Protein AF-A0A7S3M369-F1 (afdb_monomer)

Foldseek 3Di:
DAVLVVVVLVVLLVVLVVLLVCLVVQLVVCVVPHDSCRSVQSNQLSVQSNVVSVPDDNRPRDDQLLVVLQVSLVSLCVRGDDPVSVLSSQLSNQLSVLSVVVCVVVNDDPDDPVSVVSSNVSSLVRSCVVVVDAPPPPDPND

pLDDT: mean 90.65, std 9.6, range [50.97, 98.44]

Organism: NCBI:txid89044

Solvent-accessible surface area (backbone atoms only — not comparable to full-atom values): 7392 Å² total; per-residue (Å²): 112,35,71,60,35,51,46,53,57,51,51,51,47,53,51,26,55,49,39,49,70,39,17,70,60,40,17,54,58,26,50,75,81,58,90,36,49,56,10,60,33,48,23,39,26,24,54,51,49,55,58,57,58,68,73,55,63,92,79,51,40,67,64,61,58,28,62,50,27,41,49,50,15,54,48,23,56,75,48,23,57,71,68,67,19,55,38,51,18,48,15,27,43,34,23,11,50,42,42,45,55,57,29,73,77,73,44,95,66,78,80,49,71,68,50,53,52,51,13,52,48,39,14,52,53,39,33,27,65,78,66,73,48,58,70,88,67,89,50,100,74,98

Structure (mmCIF, N/CA/C/O backbone):
data_AF-A0A7S3M369-F1
#
_entry.id   AF-A0A7S3M369-F1
#
loop_
_atom_site.group_PDB
_atom_site.id
_atom_site.type_symbol
_atom_site.label_atom_id
_atom_site.label_alt_id
_atom_site.label_comp_id
_atom_site.label_asym_id
_atom_site.label_entity_id
_atom_site.label_seq_id
_atom_site.pdbx_PDB_ins_code
_atom_site.Cartn_x
_atom_site.Cartn_y
_atom_site.Cartn_z
_atom_site.occupancy
_atom_site.B_iso_or_equiv
_atom_site.auth_seq_id
_atom_site.auth_comp_id
_atom_site.auth_asym_id
_atom_site.auth_atom_id
_atom_site.pdbx_PDB_model_num
ATOM 1 N N . GLY A 1 1 ? -13.820 -10.482 14.990 1.00 57.22 1 GLY A N 1
ATOM 2 C CA . GLY A 1 1 ? -12.477 -10.028 15.367 1.00 57.22 1 GLY A CA 1
ATOM 3 C C . GLY A 1 1 ? -11.595 -11.173 15.823 1.00 57.22 1 GLY A C 1
ATOM 4 O O . GLY A 1 1 ? -11.458 -11.374 17.009 1.00 57.22 1 GLY A O 1
ATOM 5 N N . GLN A 1 2 ? -11.040 -11.955 14.891 1.00 50.97 2 GLN A N 1
ATOM 6 C CA . GLN A 1 2 ? -9.877 -12.858 15.087 1.00 50.97 2 GL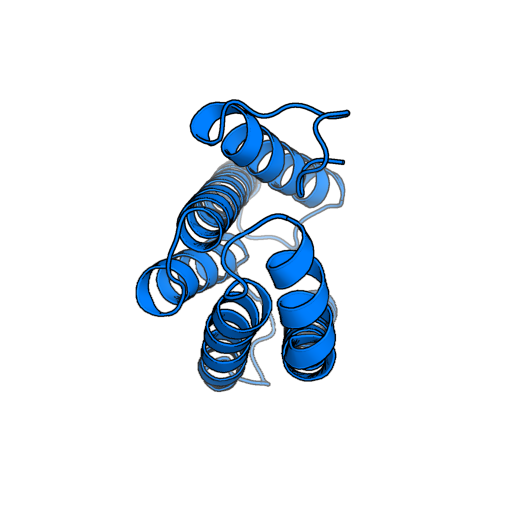N A CA 1
ATOM 7 C C . GLN A 1 2 ? -9.500 -13.411 13.712 1.00 50.97 2 GLN A C 1
ATOM 9 O O . GLN A 1 2 ? -8.404 -13.214 13.192 1.00 50.97 2 GLN A O 1
ATOM 14 N N . ARG A 1 3 ? -10.508 -13.978 13.036 1.00 60.31 3 ARG A N 1
ATOM 15 C CA . ARG A 1 3 ? -10.397 -14.470 11.661 1.00 60.31 3 ARG A CA 1
ATOM 16 C C . ARG A 1 3 ? -10.116 -13.342 10.663 1.00 60.31 3 ARG A C 1
ATOM 18 O O . ARG A 1 3 ? -9.368 -13.559 9.723 1.00 60.31 3 ARG A O 1
ATOM 25 N N . ALA A 1 4 ? -10.691 -12.153 10.861 1.00 69.00 4 ALA A N 1
ATOM 26 C CA . ALA A 1 4 ? -10.499 -10.999 9.974 1.00 69.00 4 ALA A CA 1
ATOM 27 C C . ALA A 1 4 ? -9.075 -10.412 10.054 1.00 69.00 4 ALA A C 1
ATOM 29 O O . ALA A 1 4 ? -8.445 -10.227 9.017 1.00 69.00 4 ALA A O 1
ATOM 30 N N . GLY A 1 5 ? -8.538 -10.216 11.266 1.00 74.88 5 GLY A N 1
ATOM 31 C CA . GLY A 1 5 ? -7.162 -9.747 11.474 1.00 74.88 5 GLY A CA 1
ATOM 32 C C . GLY A 1 5 ? -6.124 -10.706 10.885 1.00 74.88 5 GLY A C 1
ATOM 33 O O . GLY A 1 5 ? -5.257 -10.305 10.114 1.00 74.88 5 GLY A O 1
ATOM 34 N N . ARG A 1 6 ? -6.277 -12.012 11.134 1.00 79.25 6 ARG A N 1
ATOM 35 C CA . ARG A 1 6 ? -5.390 -13.023 10.540 1.00 79.25 6 ARG A CA 1
ATOM 36 C C . ARG A 1 6 ? -5.522 -13.101 9.017 1.00 79.25 6 ARG A C 1
ATOM 38 O O . ARG A 1 6 ? -4.521 -13.289 8.330 1.00 79.25 6 ARG A O 1
ATOM 45 N N . LYS A 1 7 ? -6.734 -12.921 8.477 1.00 86.44 7 LYS A N 1
ATOM 46 C CA . LYS A 1 7 ? -6.979 -12.886 7.027 1.00 86.44 7 LYS A CA 1
ATOM 47 C C . LYS A 1 7 ? -6.233 -11.740 6.347 1.00 86.44 7 LYS A C 1
ATOM 49 O O . LYS A 1 7 ? -5.610 -12.002 5.326 1.00 86.44 7 LYS A O 1
ATOM 54 N N . ILE A 1 8 ? -6.257 -10.518 6.893 1.00 88.38 8 ILE A N 1
ATOM 55 C CA . ILE A 1 8 ? -5.566 -9.389 6.250 1.00 88.38 8 ILE A CA 1
ATOM 56 C C . ILE A 1 8 ? -4.045 -9.568 6.273 1.00 88.38 8 ILE A C 1
ATOM 58 O O . ILE A 1 8 ? -3.414 -9.409 5.235 1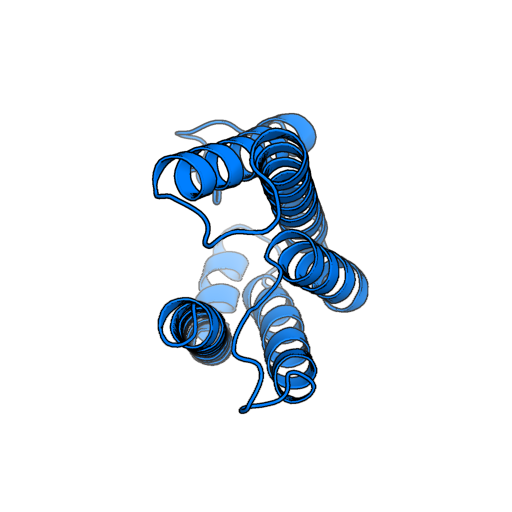.00 88.38 8 ILE A O 1
ATOM 62 N N . LEU A 1 9 ? -3.460 -10.004 7.395 1.00 91.25 9 LEU A N 1
ATOM 63 C CA . LEU A 1 9 ? -2.016 -10.273 7.456 1.00 91.25 9 LEU A CA 1
ATOM 64 C C . LEU A 1 9 ? -1.608 -11.390 6.482 1.00 91.25 9 LEU A C 1
ATOM 66 O O . LEU A 1 9 ? -0.602 -11.269 5.790 1.00 91.25 9 LEU A O 1
ATOM 70 N N . THR A 1 10 ? -2.423 -12.447 6.374 1.00 92.06 10 THR A N 1
ATOM 71 C CA . THR A 1 10 ? -2.195 -13.542 5.412 1.00 92.06 10 THR A CA 1
ATOM 72 C C . THR A 1 10 ? -2.306 -13.053 3.968 1.00 92.06 10 THR A C 1
ATOM 74 O O . THR A 1 10 ? -1.490 -13.430 3.131 1.00 92.06 10 THR A O 1
ATOM 77 N N . ALA A 1 11 ? -3.290 -12.201 3.666 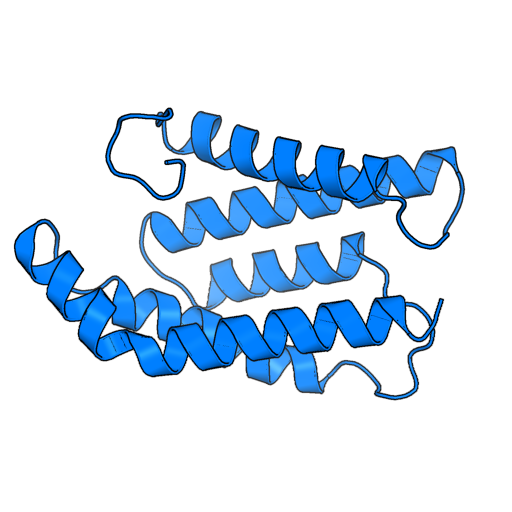1.00 94.06 11 ALA A N 1
ATOM 78 C CA . ALA A 1 11 ? -3.468 -11.630 2.336 1.00 94.06 11 ALA A CA 1
ATOM 79 C C . ALA A 1 11 ? -2.284 -10.734 1.944 1.00 94.06 11 ALA A C 1
ATOM 81 O O . ALA A 1 11 ? -1.752 -10.887 0.848 1.00 94.06 11 ALA A O 1
ATOM 82 N N . ILE A 1 12 ? -1.820 -9.866 2.851 1.00 95.62 12 ILE A N 1
ATOM 83 C CA . ILE A 1 12 ? -0.637 -9.024 2.617 1.00 95.62 12 ILE A CA 1
ATOM 84 C C . ILE A 1 12 ? 0.592 -9.906 2.382 1.00 95.62 12 ILE A C 1
ATOM 86 O O . ILE A 1 12 ? 1.294 -9.713 1.394 1.00 95.62 12 ILE A O 1
ATOM 90 N N . ALA A 1 13 ? 0.821 -10.922 3.222 1.00 96.25 13 ALA A N 1
ATOM 91 C CA . ALA A 1 13 ? 1.942 -11.843 3.041 1.00 96.25 13 ALA A CA 1
ATOM 92 C C . ALA A 1 13 ? 1.894 -12.556 1.677 1.00 96.25 13 ALA A C 1
ATOM 94 O O . ALA A 1 13 ? 2.914 -12.649 0.995 1.00 96.25 13 ALA A O 1
ATOM 95 N N . ALA A 1 14 ? 0.714 -13.013 1.246 1.00 97.69 14 ALA A N 1
ATOM 96 C CA . ALA A 1 14 ? 0.534 -13.649 -0.057 1.00 97.69 14 ALA A CA 1
ATOM 97 C C . ALA A 1 14 ? 0.855 -12.694 -1.221 1.00 97.69 14 ALA A C 1
ATOM 99 O O . ALA A 1 14 ? 1.568 -13.082 -2.149 1.00 97.69 14 ALA A O 1
ATOM 100 N N . VAL A 1 15 ? 0.393 -11.438 -1.151 1.00 97.50 15 VAL A N 1
ATOM 101 C CA . VAL A 1 15 ? 0.724 -10.398 -2.140 1.00 97.50 15 VAL A CA 1
ATOM 102 C C . VAL A 1 15 ? 2.230 -10.144 -2.173 1.00 97.50 15 VAL A C 1
ATOM 104 O O . VAL A 1 15 ? 2.826 -10.159 -3.247 1.00 97.50 15 VAL A O 1
ATOM 107 N N . CYS A 1 16 ? 2.875 -9.984 -1.016 1.00 98.00 16 CYS A N 1
ATOM 108 C CA . CYS A 1 16 ? 4.315 -9.753 -0.952 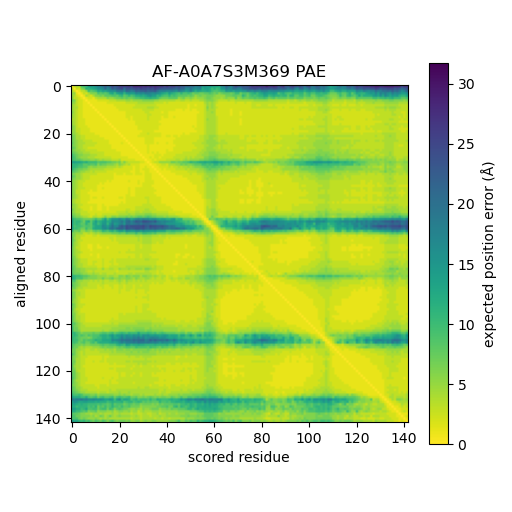1.00 98.00 16 CYS A CA 1
ATOM 109 C C . CYS A 1 16 ? 5.117 -10.930 -1.527 1.00 98.00 16 CYS A C 1
ATOM 111 O O . CYS A 1 16 ? 6.037 -10.715 -2.312 1.00 98.00 16 CYS A O 1
ATOM 113 N N . HIS A 1 17 ? 4.754 -12.176 -1.207 1.00 98.44 17 HIS A N 1
ATOM 114 C CA . HIS A 1 17 ? 5.395 -13.347 -1.812 1.00 98.44 17 HIS A CA 1
ATOM 115 C C . HIS A 1 17 ? 5.234 -13.371 -3.334 1.00 98.44 17 HIS A C 1
ATOM 117 O O . HIS A 1 17 ? 6.190 -13.689 -4.044 1.00 98.44 17 HIS A O 1
ATOM 123 N N . ARG A 1 18 ? 4.056 -12.994 -3.846 1.00 98.19 18 ARG A N 1
ATOM 124 C CA . ARG A 1 18 ? 3.827 -12.900 -5.289 1.00 98.19 18 ARG A CA 1
ATOM 125 C C . ARG A 1 18 ? 4.682 -11.809 -5.932 1.00 98.19 18 ARG A C 1
ATOM 127 O O . ARG A 1 18 ? 5.291 -12.087 -6.957 1.00 98.19 18 ARG A O 1
ATOM 134 N N . LEU A 1 19 ? 4.780 -10.626 -5.326 1.00 97.56 19 LEU A N 1
ATOM 135 C CA . LEU A 1 19 ? 5.626 -9.531 -5.818 1.00 97.56 19 LEU A CA 1
ATOM 136 C C . LEU A 1 19 ? 7.108 -9.921 -5.857 1.00 97.56 19 LEU A C 1
ATOM 138 O O . LEU A 1 19 ? 7.783 -9.648 -6.844 1.00 97.56 19 LEU A O 1
ATOM 142 N N . VAL A 1 20 ? 7.603 -10.618 -4.829 1.00 98.31 20 VAL A N 1
ATOM 143 C CA . VAL A 1 20 ? 8.981 -11.138 -4.816 1.00 98.31 20 VAL A CA 1
ATOM 144 C C . VAL A 1 20 ? 9.210 -12.127 -5.961 1.00 98.31 20 VAL A C 1
ATOM 146 O O . VAL A 1 20 ? 10.244 -12.061 -6.620 1.00 98.31 20 VAL A O 1
ATOM 149 N N . ALA A 1 21 ? 8.259 -13.031 -6.211 1.00 98.25 21 ALA A N 1
ATOM 150 C CA . ALA A 1 21 ? 8.362 -14.017 -7.287 1.00 98.25 21 ALA A CA 1
ATOM 151 C C . ALA A 1 21 ? 8.238 -13.398 -8.691 1.00 98.25 21 ALA A C 1
ATOM 153 O O . ALA A 1 21 ? 8.843 -13.900 -9.633 1.00 98.25 21 ALA A O 1
ATOM 154 N N . MET A 1 22 ? 7.458 -12.322 -8.831 1.00 97.56 22 MET A N 1
ATOM 155 C CA . MET A 1 22 ? 7.245 -11.612 -10.096 1.00 97.56 22 MET A CA 1
ATOM 156 C C . MET A 1 22 ? 8.355 -10.620 -10.443 1.00 97.56 22 MET A C 1
ATOM 158 O O . MET A 1 22 ? 8.317 -10.041 -11.523 1.00 97.56 22 MET A O 1
ATOM 162 N N . GLU A 1 23 ? 9.333 -10.404 -9.564 1.00 97.62 23 GLU A N 1
ATOM 163 C CA . GLU A 1 23 ? 10.367 -9.392 -9.783 1.00 97.62 23 GLU A CA 1
ATOM 164 C C . GLU A 1 23 ? 11.050 -9.476 -11.159 1.00 97.62 23 GLU A C 1
ATOM 166 O O . GLU A 1 23 ? 11.068 -8.445 -11.830 1.00 97.62 23 GLU A O 1
ATOM 171 N N . PRO A 1 24 ? 11.519 -10.645 -11.647 1.00 97.44 24 PRO A N 1
ATOM 172 C CA . PRO A 1 24 ? 12.166 -10.713 -12.959 1.00 97.44 24 PRO A CA 1
ATOM 173 C C . PRO A 1 24 ? 11.248 -10.264 -14.103 1.00 97.44 24 PRO A C 1
ATOM 175 O O . PRO A 1 24 ? 11.683 -9.572 -15.018 1.00 97.44 24 PRO A O 1
ATOM 178 N N . GLU A 1 25 ? 9.967 -10.630 -14.031 1.00 97.38 25 GLU A N 1
ATOM 179 C CA . GLU A 1 25 ? 8.954 -10.308 -15.039 1.00 97.38 25 GLU A CA 1
ATOM 180 C C . GLU A 1 25 ? 8.600 -8.812 -15.016 1.00 97.38 25 GLU A C 1
ATOM 182 O O . GLU A 1 25 ? 8.550 -8.165 -16.058 1.00 97.38 25 GLU A O 1
ATOM 187 N N . LEU A 1 26 ? 8.427 -8.231 -13.825 1.00 95.19 26 LEU A N 1
ATOM 188 C CA . LEU A 1 26 ? 8.157 -6.800 -13.659 1.00 95.19 26 LEU A CA 1
ATOM 189 C C . LEU A 1 26 ? 9.337 -5.937 -14.113 1.00 95.19 26 LEU A C 1
ATOM 191 O O . LEU A 1 26 ? 9.133 -4.935 -14.793 1.00 95.19 26 LEU A O 1
ATOM 195 N N . THR A 1 27 ? 10.562 -6.342 -13.774 1.00 96.62 27 THR A N 1
ATOM 196 C CA . THR A 1 27 ? 11.795 -5.706 -14.254 1.00 96.62 27 THR A CA 1
ATOM 197 C C . THR A 1 27 ? 11.882 -5.779 -15.780 1.00 96.62 27 THR A C 1
ATOM 199 O O . THR A 1 27 ? 12.200 -4.786 -16.428 1.00 96.62 27 THR A O 1
ATOM 202 N N . GLN A 1 28 ? 11.541 -6.926 -16.376 1.00 97.12 28 GLN A N 1
ATOM 203 C CA . GLN A 1 28 ? 11.518 -7.082 -17.829 1.00 97.12 28 GLN A CA 1
ATOM 204 C C . GLN A 1 28 ? 10.484 -6.166 -18.496 1.00 97.12 28 GLN A C 1
ATOM 206 O O . GLN A 1 28 ? 10.801 -5.548 -19.509 1.00 97.12 28 GLN A O 1
ATOM 211 N N . TYR A 1 29 ? 9.265 -6.065 -17.958 1.00 93.94 29 TYR A N 1
ATOM 212 C CA . TYR A 1 29 ? 8.239 -5.171 -18.505 1.00 93.94 29 TYR A CA 1
ATOM 213 C C . TYR A 1 29 ? 8.645 -3.704 -18.417 1.00 93.94 29 TYR A C 1
ATOM 215 O O . TYR A 1 29 ? 8.462 -2.954 -19.376 1.00 93.94 29 TYR A O 1
ATOM 223 N N . ASP A 1 30 ? 9.231 -3.312 -17.294 1.00 94.62 30 ASP A N 1
ATOM 224 C CA . ASP A 1 30 ? 9.698 -1.951 -17.082 1.00 94.62 30 ASP A CA 1
ATOM 225 C C . ASP A 1 30 ? 10.898 -1.611 -17.975 1.00 94.62 30 ASP A C 1
ATOM 227 O O . ASP A 1 30 ? 10.947 -0.532 -18.545 1.00 94.62 30 ASP A O 1
ATOM 231 N N . ALA A 1 31 ? 11.798 -2.557 -18.250 1.00 95.00 31 ALA A N 1
ATOM 232 C CA . ALA A 1 31 ? 12.913 -2.339 -19.177 1.00 95.00 31 ALA A CA 1
ATOM 233 C C . ALA A 1 31 ? 12.472 -2.042 -20.629 1.00 95.00 31 ALA A C 1
ATOM 235 O O . ALA A 1 31 ? 13.260 -1.518 -21.415 1.00 95.00 31 ALA A O 1
ATOM 236 N N . ILE A 1 32 ? 11.229 -2.366 -21.010 1.00 94.62 32 ILE A N 1
ATOM 237 C CA . ILE A 1 32 ? 10.695 -2.079 -22.354 1.00 94.62 32 ILE A CA 1
ATOM 238 C C . ILE A 1 32 ? 10.293 -0.601 -22.495 1.00 94.62 32 ILE A C 1
ATOM 240 O O . ILE A 1 32 ? 10.360 -0.053 -23.596 1.00 94.62 32 ILE A O 1
ATOM 244 N N . CYS A 1 33 ? 9.825 0.047 -21.423 1.00 88.19 33 CYS A N 1
ATOM 245 C CA . CYS A 1 33 ? 9.203 1.382 -21.483 1.00 88.19 33 CYS A CA 1
ATOM 246 C C . CYS A 1 33 ? 9.636 2.348 -20.361 1.00 88.19 33 CYS A C 1
ATOM 248 O O . CYS A 1 33 ? 9.109 3.458 -20.290 1.00 88.19 33 CYS A O 1
ATOM 250 N N . GLY A 1 34 ? 10.570 1.941 -19.509 1.00 90.12 34 GLY A N 1
ATOM 251 C CA . GLY A 1 34 ? 11.061 2.635 -18.321 1.00 90.12 34 GLY A CA 1
ATOM 252 C C . GLY A 1 34 ? 12.564 2.412 -18.138 1.00 90.12 34 GLY A C 1
ATOM 253 O O . GLY A 1 34 ? 13.294 2.234 -19.115 1.00 90.12 34 GLY A O 1
ATOM 254 N N . ASP A 1 35 ? 13.042 2.454 -16.896 1.00 93.88 35 ASP A N 1
ATOM 255 C CA . ASP A 1 35 ? 14.462 2.290 -16.552 1.00 93.88 35 ASP A CA 1
ATOM 256 C C . ASP A 1 35 ? 14.828 0.862 -16.112 1.00 93.88 35 ASP A C 1
ATOM 258 O O . ASP A 1 35 ? 16.011 0.545 -15.963 1.00 93.88 35 ASP A O 1
ATOM 262 N N . GLY A 1 36 ? 13.833 -0.022 -15.991 1.00 94.62 36 GLY A N 1
ATOM 263 C CA . GLY A 1 36 ? 14.043 -1.435 -15.698 1.00 94.62 36 GLY A CA 1
ATOM 264 C C . GLY A 1 36 ? 14.346 -1.691 -14.227 1.00 94.62 36 GLY A C 1
ATOM 265 O O . GLY A 1 36 ? 15.082 -2.627 -13.915 1.00 94.62 36 GLY A O 1
ATOM 266 N N . ASP A 1 37 ? 13.810 -0.875 -13.319 1.00 95.38 37 ASP A N 1
ATOM 267 C CA . ASP A 1 37 ? 14.015 -1.027 -11.879 1.00 95.38 37 ASP A CA 1
ATOM 268 C C . ASP A 1 37 ? 12.752 -1.421 -11.098 1.00 95.38 37 ASP A C 1
ATOM 270 O O . ASP A 1 37 ? 12.853 -1.882 -9.952 1.00 95.38 37 ASP A O 1
ATOM 274 N N . CYS A 1 38 ? 11.574 -1.340 -11.728 1.00 93.81 38 CYS A N 1
ATOM 275 C CA . CYS A 1 38 ? 10.289 -1.489 -11.050 1.00 93.81 38 CYS A CA 1
ATOM 276 C C . CYS A 1 38 ? 10.168 -2.810 -10.275 1.00 93.81 38 CYS A C 1
ATOM 278 O O . CYS A 1 38 ? 9.783 -2.814 -9.102 1.00 93.81 38 CYS A O 1
ATOM 280 N N . GLY A 1 39 ? 10.546 -3.941 -10.880 1.00 95.81 39 GLY A N 1
ATOM 281 C CA . GLY A 1 39 ? 10.501 -5.239 -10.204 1.00 95.81 39 GLY A CA 1
ATOM 282 C C . GLY A 1 39 ? 11.396 -5.280 -8.964 1.00 95.81 39 GLY A C 1
ATOM 283 O O . GLY A 1 39 ? 10.963 -5.726 -7.895 1.00 95.81 39 GLY A O 1
ATOM 284 N N . MET A 1 40 ? 12.622 -4.763 -9.071 1.00 96.38 40 MET A N 1
ATOM 285 C CA . MET A 1 40 ? 13.569 -4.689 -7.956 1.00 96.38 40 MET A CA 1
ATOM 286 C C . MET A 1 40 ? 13.042 -3.796 -6.827 1.00 96.38 40 MET A C 1
ATOM 288 O O . MET A 1 40 ? 13.154 -4.157 -5.651 1.00 96.38 40 MET A O 1
ATOM 292 N N . VAL A 1 41 ? 12.438 -2.654 -7.166 1.00 96.25 41 VAL A N 1
ATOM 293 C CA . VAL A 1 41 ? 11.816 -1.727 -6.210 1.00 96.25 41 VAL A CA 1
ATOM 294 C C . VAL A 1 41 ? 10.639 -2.390 -5.486 1.00 96.25 41 VAL A C 1
ATOM 296 O O . VAL A 1 41 ? 10.584 -2.367 -4.253 1.00 96.25 41 VAL A O 1
ATOM 299 N N . MET A 1 42 ? 9.743 -3.059 -6.217 1.00 96.50 42 MET A N 1
ATOM 300 C CA . MET A 1 42 ? 8.597 -3.775 -5.640 1.00 96.50 42 MET A CA 1
ATOM 301 C C . MET A 1 42 ? 9.036 -4.923 -4.723 1.00 96.50 42 MET A C 1
ATOM 303 O O . MET A 1 42 ? 8.483 -5.103 -3.635 1.00 96.50 42 MET A O 1
ATOM 307 N N . LYS A 1 43 ? 10.073 -5.673 -5.112 1.00 97.81 43 LYS A N 1
ATOM 308 C CA . LYS A 1 43 ? 10.652 -6.750 -4.297 1.00 97.81 43 LYS A CA 1
ATOM 309 C C . LYS A 1 43 ? 11.233 -6.242 -2.984 1.00 97.81 43 LYS A C 1
ATOM 311 O O . LYS A 1 43 ? 11.028 -6.892 -1.961 1.00 97.81 43 LYS A O 1
ATOM 316 N N . LYS A 1 44 ? 11.934 -5.100 -2.987 1.00 97.19 44 LYS A N 1
ATOM 317 C CA . LYS A 1 44 ? 12.471 -4.488 -1.756 1.00 97.19 44 LYS A CA 1
ATOM 318 C C . LYS A 1 44 ? 11.349 -4.144 -0.777 1.00 97.19 44 LYS A C 1
ATOM 320 O O . LYS A 1 44 ? 11.418 -4.561 0.380 1.00 97.19 44 LYS A O 1
ATOM 325 N N . GLY A 1 45 ? 10.296 -3.479 -1.261 1.00 97.12 45 GLY A N 1
ATOM 326 C CA . GLY A 1 45 ? 9.107 -3.170 -0.462 1.00 97.12 45 GLY A CA 1
ATOM 327 C C . GLY A 1 45 ? 8.446 -4.428 0.103 1.00 97.12 45 GLY A C 1
ATOM 328 O O . GLY A 1 45 ? 8.246 -4.549 1.310 1.00 97.12 45 GLY A O 1
ATOM 329 N N . ALA A 1 46 ? 8.196 -5.421 -0.751 1.00 97.69 46 ALA A N 1
ATOM 330 C CA . ALA A 1 46 ? 7.580 -6.682 -0.351 1.00 97.69 46 ALA A CA 1
ATOM 331 C C . ALA A 1 46 ? 8.412 -7.464 0.681 1.00 97.69 46 ALA A C 1
ATOM 333 O O . ALA A 1 46 ? 7.860 -7.993 1.647 1.00 97.69 46 ALA A O 1
ATOM 334 N N . ALA A 1 47 ? 9.735 -7.529 0.509 1.00 97.44 47 ALA A N 1
ATOM 335 C CA . ALA A 1 47 ? 10.633 -8.199 1.445 1.00 97.44 47 ALA A CA 1
ATOM 336 C C . ALA A 1 47 ? 10.658 -7.499 2.812 1.00 97.44 47 ALA A C 1
ATOM 338 O O . ALA A 1 47 ? 10.600 -8.175 3.843 1.00 97.44 47 ALA A O 1
ATOM 339 N N . TYR A 1 48 ? 10.684 -6.162 2.825 1.00 96.31 48 TYR A N 1
ATOM 340 C CA . TYR A 1 48 ? 10.572 -5.386 4.057 1.00 96.31 48 TYR A CA 1
ATOM 341 C C . TYR A 1 48 ? 9.243 -5.669 4.764 1.00 96.31 48 TYR A C 1
ATOM 343 O O . TYR A 1 48 ? 9.236 -6.021 5.943 1.00 96.31 48 TYR A O 1
ATOM 351 N N . THR A 1 49 ? 8.120 -5.595 4.042 1.00 96.38 49 THR A N 1
ATOM 352 C CA . THR A 1 49 ? 6.793 -5.873 4.605 1.00 96.38 49 THR A CA 1
ATOM 353 C C . THR A 1 49 ? 6.709 -7.281 5.191 1.00 96.38 49 THR A C 1
ATOM 355 O O . THR A 1 49 ? 6.220 -7.441 6.304 1.00 96.38 49 THR A O 1
ATOM 358 N N . LEU A 1 50 ? 7.231 -8.308 4.512 1.00 96.25 50 LEU A N 1
ATOM 359 C CA . LEU A 1 50 ? 7.259 -9.675 5.051 1.00 96.25 50 LEU A CA 1
ATOM 360 C C . LEU A 1 50 ? 8.038 -9.775 6.366 1.00 96.25 50 LEU A C 1
ATOM 362 O O . LEU A 1 50 ? 7.655 -10.547 7.245 1.00 96.25 50 LEU A O 1
ATOM 366 N N . GLN A 1 51 ? 9.126 -9.017 6.510 1.00 94.88 51 GLN A N 1
ATOM 367 C CA . GLN A 1 51 ? 9.883 -8.969 7.756 1.00 94.88 51 GLN A CA 1
ATOM 368 C C . GLN A 1 51 ? 9.110 -8.230 8.857 1.00 94.88 51 GLN A C 1
ATOM 370 O O . GLN A 1 51 ? 9.065 -8.717 9.986 1.00 94.88 51 GLN A O 1
ATOM 375 N N . ASP A 1 52 ? 8.460 -7.112 8.527 1.00 93.12 52 ASP A N 1
ATOM 376 C CA . ASP A 1 52 ? 7.626 -6.348 9.460 1.00 93.12 52 ASP A CA 1
ATOM 377 C C . ASP A 1 52 ? 6.439 -7.180 9.972 1.00 93.12 52 ASP A C 1
ATOM 379 O O . ASP A 1 52 ? 6.174 -7.222 11.176 1.00 93.12 52 ASP A O 1
ATOM 383 N N . LEU A 1 53 ? 5.790 -7.949 9.091 1.00 91.56 53 LEU A N 1
ATOM 384 C CA . LEU A 1 53 ? 4.662 -8.816 9.439 1.00 91.56 53 LEU A CA 1
ATOM 385 C C . LEU A 1 53 ? 5.005 -9.869 10.507 1.00 91.56 53 LEU A C 1
ATOM 387 O O . LEU A 1 53 ? 4.126 -10.258 11.273 1.00 91.56 53 LEU A O 1
ATOM 391 N N . LYS A 1 54 ? 6.271 -10.295 10.623 1.00 90.44 54 LYS A N 1
ATOM 392 C CA . LYS A 1 54 ? 6.712 -11.246 11.666 1.00 90.44 54 LYS A CA 1
ATOM 393 C C . LYS A 1 54 ? 6.650 -10.667 13.078 1.00 90.44 54 LYS A C 1
ATOM 395 O O . LYS A 1 54 ? 6.659 -11.424 14.042 1.00 90.44 54 LYS A O 1
ATOM 400 N N . THR A 1 55 ? 6.609 -9.344 13.209 1.00 88.94 55 THR A N 1
ATOM 401 C CA . THR A 1 55 ? 6.522 -8.665 14.511 1.00 88.94 55 THR A CA 1
ATOM 402 C C . THR A 1 55 ? 5.086 -8.590 15.039 1.00 88.94 55 THR A C 1
ATOM 404 O O . THR A 1 55 ? 4.867 -8.234 16.196 1.00 88.94 55 THR A O 1
ATOM 407 N N . TYR A 1 56 ? 4.090 -8.933 14.216 1.00 83.81 56 TYR A N 1
ATOM 408 C CA . TYR A 1 56 ? 2.713 -9.067 14.670 1.00 83.81 56 TYR A CA 1
ATOM 409 C C . TYR A 1 56 ? 2.562 -10.383 15.437 1.00 83.81 56 TYR A C 1
ATOM 411 O O . TYR A 1 56 ? 2.860 -11.456 14.912 1.00 83.81 56 TYR A O 1
ATOM 419 N N . SER A 1 57 ? 2.075 -10.305 16.678 1.00 71.44 57 SER A N 1
ATOM 420 C CA . SER A 1 57 ? 1.772 -11.505 17.464 1.00 71.44 57 SER A CA 1
ATOM 421 C C . SER A 1 57 ? 0.724 -12.362 16.748 1.00 71.44 57 SER A C 1
ATOM 423 O O . SER A 1 57 ? -0.309 -11.852 16.306 1.00 71.44 57 SER A O 1
ATOM 425 N N . GLN A 1 58 ? 0.968 -13.674 16.663 1.00 62.44 58 GLN A N 1
ATOM 426 C CA . GLN A 1 58 ? -0.003 -14.624 16.107 1.00 62.44 58 GLN A CA 1
ATOM 427 C C . GLN A 1 58 ? -1.267 -14.758 16.966 1.00 62.44 58 GLN A C 1
ATOM 429 O O . GLN A 1 58 ? -2.303 -15.195 16.459 1.00 62.44 58 GLN A O 1
ATOM 434 N N . ASP A 1 59 ? -1.187 -14.326 18.225 1.00 62.25 59 ASP A N 1
ATOM 435 C CA . ASP A 1 59 ? -2.291 -14.329 19.182 1.00 62.25 59 ASP A CA 1
ATOM 436 C C . ASP A 1 59 ? -3.105 -13.032 19.133 1.00 62.25 59 ASP A C 1
ATOM 438 O O . ASP A 1 59 ? -4.100 -12.895 19.847 1.00 62.25 59 ASP A O 1
ATOM 442 N N . ASN A 1 60 ? -2.708 -12.065 18.293 1.00 62.62 60 ASN A N 1
ATOM 443 C CA . ASN A 1 60 ? -3.379 -10.778 18.232 1.00 62.62 60 ASN A CA 1
ATOM 444 C C . ASN A 1 60 ? -4.771 -10.936 17.604 1.00 62.62 60 ASN A C 1
ATOM 446 O O . ASN A 1 60 ? -4.939 -11.117 16.395 1.00 62.62 60 ASN A O 1
ATOM 450 N N . THR A 1 61 ? -5.787 -10.902 18.460 1.00 62.66 61 THR A N 1
ATOM 451 C CA . THR A 1 61 ? -7.187 -11.155 18.109 1.00 62.66 61 THR A CA 1
ATOM 452 C C . THR A 1 61 ? -7.800 -10.007 17.309 1.00 62.66 61 THR A C 1
ATOM 454 O O . THR A 1 61 ? -8.730 -10.204 16.523 1.00 62.66 61 THR A O 1
ATOM 457 N N . THR A 1 62 ? -7.221 -8.816 17.434 1.00 71.75 62 THR A N 1
ATOM 458 C CA . THR A 1 62 ? -7.656 -7.595 16.764 1.00 71.75 62 THR A CA 1
ATOM 459 C C . THR A 1 62 ? -6.459 -6.887 16.147 1.00 71.75 62 THR A C 1
ATOM 461 O O . THR A 1 62 ? -5.484 -6.590 16.831 1.00 71.75 62 THR A O 1
ATOM 464 N N . ILE A 1 63 ? -6.542 -6.599 14.849 1.00 84.62 63 ILE A N 1
ATOM 465 C CA . ILE A 1 63 ? -5.560 -5.776 14.145 1.00 84.62 63 ILE A CA 1
ATOM 466 C C . ILE A 1 63 ? -6.176 -4.398 13.957 1.00 84.62 63 ILE A C 1
ATOM 468 O O . ILE A 1 63 ? -7.203 -4.277 13.291 1.00 84.62 63 ILE A O 1
ATOM 472 N N . ASP A 1 64 ? -5.550 -3.375 14.533 1.00 88.81 64 ASP A N 1
ATOM 473 C CA . ASP A 1 64 ? -5.883 -1.996 14.195 1.00 88.81 64 ASP A CA 1
ATOM 474 C C . ASP A 1 64 ? -5.395 -1.699 12.772 1.00 88.81 64 ASP A C 1
ATOM 476 O O . ASP A 1 64 ? -4.191 -1.673 12.497 1.00 88.81 64 ASP A O 1
ATOM 480 N N . LEU A 1 65 ? -6.348 -1.502 11.860 1.00 91.88 65 LEU A N 1
ATOM 481 C CA . LEU A 1 65 ? -6.06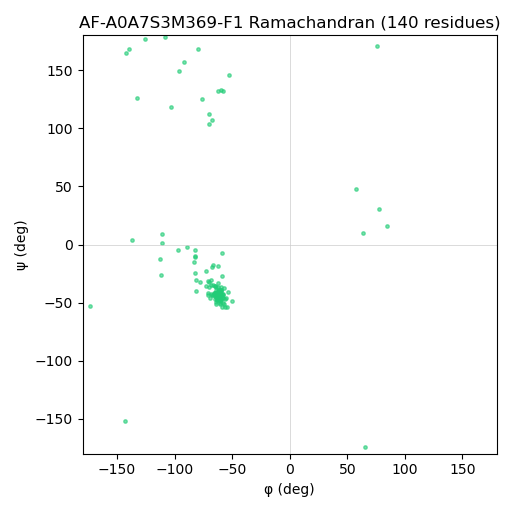4 -1.239 10.454 1.00 91.88 65 LEU A CA 1
ATOM 482 C C . LEU A 1 65 ? -5.374 0.111 10.259 1.00 91.88 65 LEU A C 1
ATOM 484 O O . LEU A 1 65 ? -4.494 0.204 9.409 1.00 91.88 65 LEU A O 1
ATOM 488 N N . SER A 1 66 ? -5.702 1.130 11.059 1.00 94.06 66 SER A N 1
ATOM 489 C CA . SER A 1 66 ? -5.026 2.428 10.965 1.00 94.06 66 SER A CA 1
ATOM 490 C C . SER A 1 66 ? -3.528 2.275 11.237 1.00 94.06 66 SER A C 1
ATOM 492 O O . SER A 1 66 ? -2.686 2.643 10.409 1.00 94.06 66 SER A O 1
ATOM 494 N N . SER A 1 67 ? -3.186 1.622 12.351 1.00 92.88 67 SER A N 1
ATOM 495 C CA . SER A 1 67 ? -1.796 1.321 12.699 1.00 92.88 67 SER A CA 1
ATOM 496 C C . SER A 1 67 ? -1.116 0.405 11.677 1.00 92.88 67 SER A C 1
ATOM 498 O O . SER A 1 67 ? 0.035 0.649 11.315 1.00 92.88 67 SER A O 1
ATOM 500 N N . LEU A 1 68 ? -1.806 -0.625 11.171 1.00 93.88 68 LEU A N 1
ATOM 501 C CA . LEU A 1 68 ? -1.273 -1.519 10.135 1.00 93.88 68 LEU A CA 1
ATOM 502 C C . LEU A 1 68 ? -0.893 -0.751 8.864 1.00 93.88 68 LEU A C 1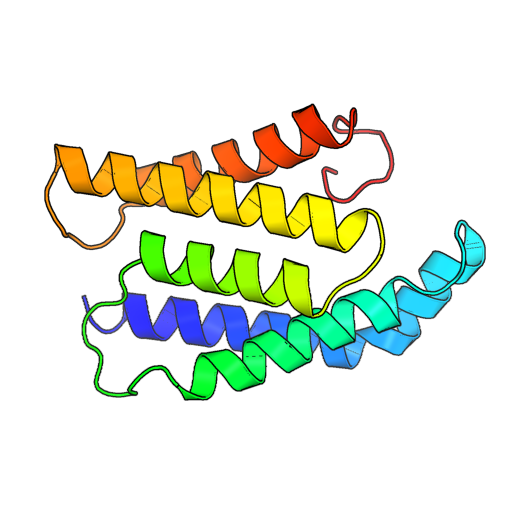
ATOM 504 O O . LEU A 1 68 ? 0.246 -0.848 8.414 1.00 93.88 68 LEU A O 1
ATOM 508 N N . PHE A 1 69 ? -1.812 0.030 8.298 1.00 96.50 69 PHE A N 1
ATOM 509 C CA . PHE A 1 69 ? -1.552 0.767 7.059 1.00 96.50 69 PHE A CA 1
ATOM 510 C C . PHE A 1 69 ? -0.532 1.898 7.253 1.00 96.50 69 PHE A C 1
ATOM 512 O O . PHE A 1 69 ? 0.270 2.153 6.357 1.00 96.50 69 PHE A O 1
ATOM 519 N N . THR A 1 70 ? -0.466 2.503 8.444 1.00 97.19 70 THR A N 1
ATOM 520 C CA . THR A 1 70 ? 0.595 3.464 8.796 1.00 97.19 70 THR A CA 1
ATOM 521 C C . THR A 1 70 ? 1.978 2.810 8.794 1.00 97.19 70 THR A C 1
ATOM 523 O O . THR A 1 70 ? 2.941 3.378 8.267 1.00 97.19 70 THR A O 1
ATOM 526 N N . ARG A 1 71 ? 2.089 1.601 9.357 1.00 95.38 71 ARG A N 1
ATOM 527 C CA . ARG A 1 71 ? 3.338 0.827 9.358 1.00 95.38 71 ARG A CA 1
ATOM 528 C C . ARG A 1 71 ? 3.740 0.392 7.957 1.00 95.38 71 ARG A C 1
ATOM 530 O O . ARG A 1 71 ? 4.900 0.568 7.599 1.00 95.38 71 ARG A O 1
ATOM 537 N N . LEU A 1 72 ? 2.789 -0.078 7.147 1.00 96.56 72 LEU A N 1
ATOM 538 C CA . LEU A 1 72 ? 3.037 -0.389 5.738 1.00 96.56 72 LEU A CA 1
ATOM 539 C C . LEU A 1 72 ? 3.574 0.834 4.993 1.00 96.56 72 LEU A C 1
ATOM 541 O O . LEU A 1 72 ? 4.634 0.742 4.385 1.00 96.56 72 LEU A O 1
ATOM 545 N N . ALA A 1 73 ? 2.904 1.985 5.095 1.00 97.50 73 ALA A N 1
ATOM 546 C CA . ALA A 1 73 ? 3.344 3.216 4.442 1.00 97.50 73 ALA A CA 1
ATOM 547 C C . ALA A 1 73 ? 4.774 3.611 4.840 1.00 97.50 73 ALA A C 1
ATOM 549 O O . ALA A 1 73 ? 5.608 3.894 3.985 1.00 97.50 73 ALA A O 1
ATOM 550 N N . THR A 1 74 ? 5.071 3.572 6.140 1.00 95.94 74 THR A N 1
ATOM 551 C CA . THR A 1 74 ? 6.403 3.899 6.673 1.00 95.94 74 THR A CA 1
ATOM 552 C C . THR A 1 74 ? 7.459 2.917 6.170 1.00 95.94 74 THR A C 1
ATOM 554 O O . THR A 1 74 ? 8.554 3.320 5.784 1.00 95.94 74 THR A O 1
ATOM 557 N N . GLY A 1 75 ? 7.117 1.629 6.120 1.00 94.44 75 GLY A N 1
ATOM 558 C CA . GLY A 1 75 ? 7.987 0.591 5.589 1.00 94.44 75 GLY A CA 1
ATOM 559 C C . GLY A 1 75 ? 8.297 0.771 4.110 1.00 94.44 75 GLY A C 1
ATOM 560 O O . GLY A 1 75 ? 9.456 0.668 3.713 1.00 94.44 75 GLY A O 1
ATOM 561 N N . LEU A 1 76 ? 7.287 1.083 3.295 1.00 94.81 76 LEU A N 1
ATOM 562 C CA . LEU A 1 76 ? 7.483 1.343 1.869 1.00 94.81 76 LEU A CA 1
ATOM 563 C C . LEU A 1 76 ? 8.324 2.601 1.640 1.00 94.81 76 LEU A C 1
ATOM 565 O O . LEU A 1 76 ? 9.257 2.543 0.851 1.00 94.81 76 LEU A O 1
ATOM 569 N N . SER A 1 77 ? 8.077 3.678 2.392 1.00 94.06 77 SER A N 1
ATOM 570 C CA . SER A 1 77 ? 8.885 4.908 2.349 1.00 94.06 77 SER A CA 1
ATOM 571 C C . SER A 1 77 ? 10.379 4.644 2.574 1.00 94.06 77 SER A C 1
ATOM 573 O O . SER A 1 77 ? 11.235 5.203 1.896 1.00 94.06 77 SER A O 1
ATOM 575 N N . ALA A 1 78 ? 10.702 3.751 3.516 1.00 92.19 78 ALA A N 1
ATOM 576 C CA . ALA A 1 78 ? 12.081 3.434 3.877 1.00 92.19 78 ALA A CA 1
ATOM 577 C C . ALA A 1 78 ? 12.756 2.407 2.950 1.00 92.19 78 ALA A C 1
ATOM 579 O O . ALA A 1 78 ? 13.984 2.342 2.902 1.00 92.19 78 ALA A O 1
ATOM 580 N N . SER A 1 79 ? 11.980 1.557 2.271 1.00 94.50 79 SER A N 1
ATOM 581 C CA . SER A 1 79 ? 12.506 0.395 1.534 1.00 94.50 79 SER A CA 1
ATOM 582 C C . SER A 1 79 ? 12.376 0.498 0.016 1.00 94.50 79 SER A C 1
ATOM 584 O O . SER A 1 79 ? 13.169 -0.114 -0.705 1.00 94.50 79 SER A O 1
ATOM 586 N N . MET A 1 80 ? 11.399 1.256 -0.479 1.00 94.94 80 MET A N 1
ATOM 587 C CA . MET A 1 80 ? 11.170 1.478 -1.902 1.00 94.94 80 MET A CA 1
ATOM 588 C C . MET A 1 80 ? 11.816 2.785 -2.360 1.00 94.94 80 MET A C 1
ATOM 590 O O . MET A 1 80 ? 11.916 3.749 -1.608 1.00 94.94 80 MET A O 1
ATOM 594 N N . GLY A 1 81 ? 12.239 2.810 -3.622 1.00 88.19 81 GLY A N 1
ATOM 595 C CA . GLY A 1 81 ? 12.697 4.017 -4.304 1.00 88.19 81 GLY A CA 1
ATOM 596 C C . GLY A 1 81 ? 11.695 4.489 -5.356 1.00 88.19 81 GLY A C 1
ATOM 597 O O . GLY A 1 81 ? 10.669 3.847 -5.599 1.00 88.19 81 GLY A O 1
ATOM 598 N N . GLY A 1 82 ? 12.028 5.608 -5.996 1.00 90.81 82 GLY A N 1
ATOM 599 C CA . GLY A 1 82 ?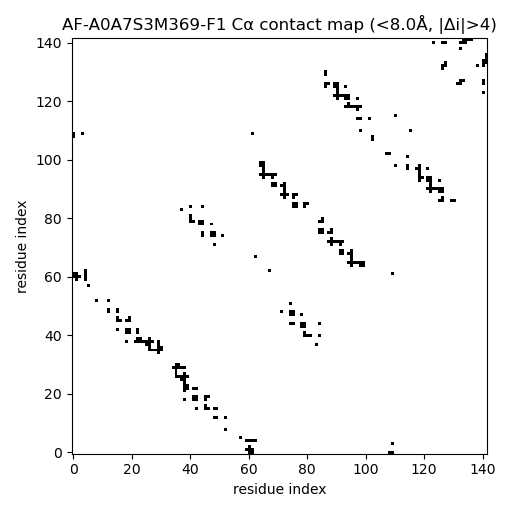 11.301 6.123 -7.152 1.00 90.81 82 GLY A CA 1
ATOM 600 C C . GLY A 1 82 ? 9.863 6.563 -6.860 1.00 90.81 82 GLY A C 1
ATOM 601 O O . GLY A 1 82 ? 9.384 6.584 -5.724 1.00 90.81 82 GLY A O 1
ATOM 602 N N . THR A 1 83 ? 9.154 6.924 -7.926 1.00 91.38 83 THR A N 1
ATOM 603 C CA . THR A 1 83 ? 7.782 7.442 -7.839 1.00 91.38 83 THR A CA 1
ATOM 604 C C . THR A 1 83 ? 6.801 6.391 -7.318 1.00 91.38 83 THR A C 1
ATOM 606 O O . THR A 1 83 ? 5.913 6.722 -6.536 1.00 91.38 83 THR A O 1
ATOM 609 N N . SER A 1 84 ? 6.981 5.116 -7.677 1.00 91.38 84 SER A N 1
ATOM 610 C CA . SER A 1 84 ? 6.114 4.020 -7.222 1.00 91.38 84 SER A CA 1
ATOM 611 C C . SER A 1 84 ? 6.120 3.853 -5.699 1.00 91.38 84 SER A C 1
ATOM 613 O O . SER A 1 84 ? 5.058 3.646 -5.112 1.00 91.38 84 SER A O 1
ATOM 615 N N . GLY A 1 85 ? 7.282 3.994 -5.048 1.00 94.50 85 GLY A N 1
ATOM 616 C CA . GLY A 1 85 ? 7.382 3.949 -3.587 1.00 94.50 85 GLY A CA 1
ATOM 617 C C . GLY A 1 85 ? 6.600 5.079 -2.917 1.00 94.50 85 GLY A C 1
ATOM 618 O O . GLY A 1 85 ? 5.789 4.826 -2.027 1.00 94.50 85 GLY A O 1
ATOM 619 N N . VAL A 1 86 ? 6.769 6.310 -3.411 1.00 95.38 86 VAL A N 1
ATOM 620 C CA . VAL A 1 86 ? 6.069 7.500 -2.894 1.00 95.38 86 VAL A CA 1
ATOM 621 C C . VAL A 1 86 ? 4.554 7.386 -3.081 1.00 95.38 86 VAL A C 1
ATOM 623 O O . VAL A 1 86 ? 3.790 7.674 -2.161 1.00 95.38 86 VAL A O 1
ATOM 626 N N . LEU A 1 87 ? 4.090 6.935 -4.250 1.00 95.62 87 LEU A N 1
ATOM 627 C CA . LEU A 1 87 ? 2.657 6.791 -4.519 1.00 95.62 87 LEU A CA 1
ATOM 628 C C . LEU A 1 87 ? 2.007 5.719 -3.635 1.00 95.62 87 LEU A C 1
ATOM 630 O O . LEU A 1 87 ? 0.916 5.944 -3.108 1.00 95.62 87 LEU A O 1
ATOM 634 N N . LEU A 1 88 ? 2.674 4.579 -3.425 1.00 96.25 88 LEU A N 1
ATOM 635 C CA . LEU A 1 88 ? 2.170 3.534 -2.531 1.00 96.25 88 LEU A CA 1
ATOM 636 C C . LEU A 1 88 ? 2.215 3.954 -1.057 1.00 96.25 88 LEU A C 1
ATOM 638 O O . LEU A 1 88 ? 1.279 3.651 -0.315 1.00 96.25 88 LEU A O 1
ATOM 642 N N . GLU A 1 89 ? 3.245 4.693 -0.634 1.00 97.25 89 GLU A N 1
ATOM 643 C CA . GLU A 1 89 ? 3.280 5.310 0.693 1.00 97.25 89 GLU A CA 1
ATOM 644 C C . GLU A 1 89 ? 2.049 6.202 0.902 1.00 97.25 89 GLU A C 1
ATOM 646 O O . GLU A 1 89 ? 1.314 6.027 1.876 1.00 97.25 89 GLU A O 1
ATOM 651 N N . LEU A 1 90 ? 1.800 7.140 -0.016 1.00 97.38 90 LE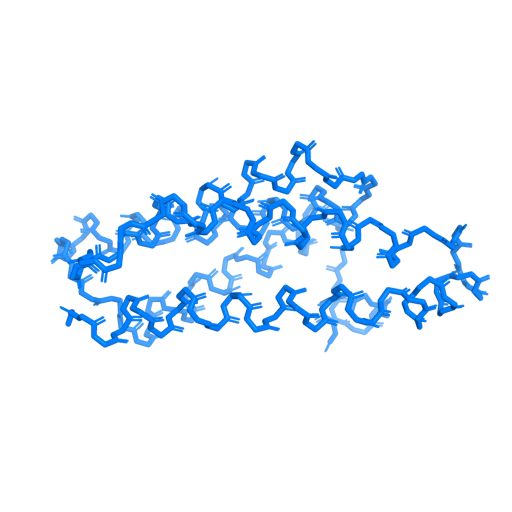U A N 1
ATOM 652 C CA . LEU A 1 90 ? 0.683 8.082 0.075 1.00 97.38 90 LEU A CA 1
ATOM 653 C C . LEU A 1 90 ? -0.670 7.367 0.068 1.00 97.38 90 LEU A C 1
ATOM 655 O O . LEU A 1 90 ? -1.542 7.697 0.875 1.00 97.38 90 LEU A O 1
ATOM 659 N N . CYS A 1 91 ? -0.818 6.347 -0.779 1.00 97.94 91 CYS A N 1
ATOM 660 C CA . CYS A 1 91 ? -1.991 5.480 -0.810 1.00 97.94 91 CYS A CA 1
ATOM 661 C C . CYS A 1 91 ? -2.276 4.877 0.571 1.00 97.94 91 CYS A C 1
ATOM 663 O O . CYS A 1 91 ? -3.367 5.040 1.123 1.00 97.94 91 CYS A O 1
ATOM 665 N N . PHE A 1 92 ? -1.278 4.233 1.179 1.00 98.06 92 PHE A N 1
ATOM 666 C CA . PHE A 1 92 ? -1.449 3.573 2.470 1.00 98.06 92 PHE A CA 1
ATOM 667 C C . PHE A 1 92 ? -1.618 4.555 3.632 1.00 98.06 92 PHE A C 1
ATOM 669 O O . PHE A 1 92 ? -2.383 4.262 4.552 1.00 98.06 92 PHE A O 1
ATOM 676 N N . ARG A 1 93 ? -1.016 5.752 3.581 1.00 98.38 93 ARG A N 1
ATOM 677 C CA . ARG A 1 93 ? -1.313 6.820 4.554 1.00 98.38 93 ARG A CA 1
ATOM 678 C C . ARG A 1 93 ? -2.767 7.284 4.463 1.00 98.38 93 ARG A C 1
ATOM 680 O O . ARG A 1 93 ? -3.414 7.441 5.498 1.00 98.38 93 ARG A O 1
ATOM 687 N N . ALA A 1 94 ? -3.300 7.459 3.254 1.00 98.38 94 ALA A N 1
ATOM 688 C CA . ALA A 1 94 ? -4.696 7.845 3.056 1.00 98.38 94 ALA A CA 1
ATOM 689 C C . ALA A 1 94 ? -5.667 6.756 3.546 1.00 98.38 94 ALA A C 1
ATOM 691 O O . ALA A 1 94 ? -6.645 7.056 4.235 1.00 98.38 94 ALA A O 1
ATOM 692 N N . MET A 1 95 ? -5.356 5.483 3.276 1.00 98.38 95 MET A N 1
ATOM 693 C CA . MET A 1 95 ? -6.106 4.347 3.821 1.00 98.38 95 MET A CA 1
ATOM 694 C C . MET A 1 95 ? -6.086 4.331 5.354 1.00 98.38 95 MET A C 1
ATOM 696 O O . MET A 1 95 ? -7.138 4.187 5.977 1.00 98.38 95 MET A O 1
ATOM 700 N N . ALA A 1 96 ? -4.913 4.515 5.972 1.00 97.69 96 ALA A N 1
ATOM 701 C CA . ALA A 1 96 ? -4.771 4.553 7.426 1.00 97.69 96 ALA A CA 1
ATOM 702 C C . ALA A 1 96 ? -5.637 5.651 8.059 1.00 97.69 96 ALA A C 1
ATOM 704 O O . ALA A 1 96 ? -6.373 5.385 9.011 1.00 97.69 96 ALA A O 1
ATOM 705 N N . LEU A 1 97 ? -5.612 6.859 7.486 1.00 97.81 97 LEU A N 1
ATOM 706 C CA . LEU A 1 97 ? -6.436 7.976 7.943 1.00 97.81 97 LEU A CA 1
ATOM 707 C C . LEU A 1 97 ? -7.934 7.662 7.831 1.00 97.81 97 LEU A C 1
ATOM 709 O O . LEU A 1 97 ? -8.683 7.917 8.772 1.00 97.81 97 LEU A O 1
ATOM 713 N N . SER A 1 98 ? -8.364 7.055 6.722 1.00 97.19 98 SER A N 1
ATOM 714 C CA . SER A 1 98 ? -9.759 6.645 6.530 1.00 97.19 98 SER A CA 1
ATOM 715 C C . SER A 1 98 ? -10.218 5.651 7.605 1.00 97.19 98 SER A C 1
ATOM 717 O O . SER A 1 98 ? -11.273 5.840 8.219 1.00 97.19 98 SER A O 1
ATOM 719 N N . PHE A 1 99 ? -9.393 4.645 7.924 1.00 95.44 99 PHE A N 1
ATOM 720 C CA . PHE A 1 99 ? -9.683 3.707 9.013 1.00 95.44 99 PHE A CA 1
ATOM 721 C C . PHE A 1 99 ? -9.711 4.387 10.388 1.00 95.44 99 PHE A C 1
ATOM 723 O O . PHE A 1 99 ? -10.588 4.078 11.197 1.00 95.44 99 PHE A O 1
ATOM 730 N N . ALA A 1 100 ? -8.805 5.333 10.649 1.00 95.00 100 ALA A N 1
ATOM 731 C CA . ALA A 1 100 ? -8.795 6.099 11.893 1.00 95.00 100 ALA A CA 1
ATOM 732 C C . ALA A 1 100 ? -10.090 6.909 12.070 1.00 95.00 100 ALA A C 1
ATOM 734 O O . ALA A 1 100 ? -10.718 6.852 13.129 1.00 95.00 100 ALA A O 1
ATOM 735 N N . SER A 1 101 ? -10.537 7.610 11.023 1.00 94.56 101 SER A N 1
ATOM 736 C CA . SER A 1 101 ? -11.799 8.360 11.037 1.00 94.56 101 SER A CA 1
ATOM 737 C C . SER A 1 101 ? -13.001 7.442 11.263 1.00 94.56 101 SER A C 1
ATOM 739 O O . SER A 1 101 ? -13.875 7.746 12.075 1.00 94.56 101 SER A O 1
ATOM 741 N N . ALA A 1 102 ? -13.027 6.285 10.600 1.00 91.88 102 ALA A N 1
ATOM 742 C CA . ALA A 1 102 ? -14.085 5.294 10.756 1.00 91.88 102 ALA A CA 1
ATOM 743 C C . ALA A 1 102 ? -14.183 4.754 12.198 1.00 91.88 102 ALA A C 1
ATOM 745 O O . ALA A 1 102 ? -15.297 4.565 12.705 1.00 91.88 102 ALA A O 1
ATOM 746 N N . ALA A 1 103 ? -13.038 4.534 12.855 1.00 90.19 103 ALA A N 1
ATOM 747 C CA . ALA A 1 103 ? -12.949 4.089 14.245 1.00 90.19 103 ALA A CA 1
ATOM 748 C C . ALA A 1 103 ? -13.324 5.195 15.246 1.00 90.19 103 ALA A C 1
ATOM 750 O O . ALA A 1 103 ? -13.968 4.906 16.253 1.00 90.19 103 ALA A O 1
ATOM 751 N N . ALA A 1 104 ? -12.994 6.459 14.962 1.00 90.25 104 ALA A N 1
ATOM 752 C CA . ALA A 1 104 ? -13.350 7.591 15.822 1.00 90.25 104 ALA A CA 1
ATOM 753 C C . ALA A 1 104 ? -14.875 7.778 15.957 1.00 90.25 104 ALA A C 1
ATOM 755 O O . ALA A 1 104 ? -15.356 8.160 17.020 1.00 90.25 104 ALA A O 1
ATOM 756 N N . VAL A 1 105 ? -15.643 7.469 14.905 1.00 87.44 105 VAL A N 1
ATOM 757 C CA . VAL A 1 105 ? -17.110 7.627 14.900 1.00 87.44 105 VAL A CA 1
ATOM 758 C C . VAL A 1 105 ? -17.835 6.458 15.577 1.00 87.44 105 VAL A C 1
ATOM 760 O O . VAL A 1 105 ? -18.827 6.664 16.270 1.00 87.44 105 VAL A O 1
ATOM 763 N N . ARG A 1 106 ? -17.384 5.214 15.364 1.00 81.88 106 ARG A N 1
ATOM 764 C CA . ARG A 1 106 ? -18.110 3.996 15.801 1.00 81.88 106 ARG A CA 1
ATOM 765 C C . ARG A 1 106 ? -17.427 3.224 16.937 1.00 81.88 106 ARG A C 1
ATOM 767 O O . ARG A 1 106 ? -17.951 2.195 17.381 1.00 81.88 106 ARG A O 1
ATOM 774 N N . GLY A 1 107 ? -16.291 3.721 17.420 1.00 75.31 107 GLY A N 1
ATOM 775 C CA . GLY A 1 107 ? -15.391 3.008 18.320 1.00 75.31 107 GLY A CA 1
ATOM 776 C C . GLY A 1 107 ? -14.571 1.937 17.595 1.00 75.31 107 GLY A C 1
ATOM 777 O O . GLY A 1 107 ? -14.821 1.608 16.434 1.00 75.31 107 GLY A O 1
ATOM 778 N N . VAL A 1 108 ? -13.589 1.367 18.298 1.00 69.06 108 VAL A N 1
ATOM 779 C CA . VAL A 1 108 ? -12.738 0.292 17.766 1.00 69.06 108 VAL A CA 1
ATOM 780 C C . VAL A 1 108 ? -13.581 -0.971 17.567 1.00 69.06 108 VAL A C 1
ATOM 782 O O . VAL A 1 108 ? -13.989 -1.624 18.527 1.00 69.06 108 VAL A O 1
ATOM 785 N N . ARG A 1 109 ? -13.876 -1.297 16.306 1.00 72.12 109 ARG A N 1
ATOM 786 C CA . ARG A 1 109 ? -14.628 -2.485 15.872 1.00 72.12 109 ARG A CA 1
ATOM 787 C C . ARG A 1 109 ? -13.979 -3.066 14.618 1.00 72.12 109 ARG A C 1
ATOM 789 O O . ARG A 1 109 ? -13.148 -2.417 13.988 1.00 72.12 109 ARG A O 1
ATOM 796 N N . ASP A 1 110 ? -14.382 -4.278 14.239 1.00 80.88 110 ASP A N 1
ATOM 797 C CA . ASP A 1 110 ? -14.006 -4.829 12.936 1.00 80.88 110 ASP A CA 1
ATOM 798 C C . ASP A 1 110 ? -14.482 -3.889 11.814 1.00 80.88 110 ASP A C 1
ATOM 800 O O . ASP A 1 110 ? -15.642 -3.467 11.799 1.00 80.88 110 ASP A O 1
ATOM 804 N N . ALA A 1 111 ? -13.596 -3.589 10.863 1.00 86.06 111 ALA A N 1
ATOM 805 C CA . ALA A 1 111 ? -13.943 -2.775 9.706 1.00 86.06 111 ALA A CA 1
ATOM 806 C C . ALA A 1 111 ? -15.020 -3.454 8.852 1.00 86.06 111 ALA A C 1
ATOM 808 O O . ALA A 1 111 ? -14.923 -4.634 8.499 1.00 86.06 111 ALA A O 1
ATOM 809 N N . THR A 1 112 ? -16.040 -2.680 8.500 1.00 89.81 112 THR A N 1
ATOM 810 C CA . THR A 1 112 ? -17.119 -3.100 7.605 1.00 89.81 112 THR A CA 1
ATOM 811 C C . THR A 1 112 ? -16.679 -3.011 6.145 1.00 89.81 112 THR A C 1
ATOM 813 O O . THR A 1 112 ? -15.669 -2.387 5.823 1.00 89.81 112 THR A O 1
ATOM 816 N N . LEU A 1 113 ? -17.462 -3.586 5.228 1.00 90.69 113 LEU A N 1
ATOM 817 C CA . LEU A 1 113 ? -17.210 -3.433 3.792 1.00 90.69 113 LEU A CA 1
ATOM 818 C C . LEU A 1 113 ? -17.181 -1.956 3.364 1.00 90.69 113 LEU A C 1
ATOM 820 O O . LEU A 1 113 ? -16.352 -1.577 2.548 1.00 90.69 113 LEU A O 1
ATOM 824 N N . VAL A 1 114 ? -18.042 -1.119 3.952 1.00 93.19 114 VAL A N 1
ATOM 825 C CA . VAL A 1 114 ? -18.077 0.327 3.679 1.00 93.19 114 VAL A CA 1
ATOM 826 C C . VAL A 1 114 ? -16.751 0.988 4.055 1.00 93.19 114 VAL A C 1
ATOM 828 O O . VAL A 1 114 ? -16.258 1.821 3.303 1.00 93.19 114 VAL A O 1
ATOM 831 N N . ASP A 1 115 ? -16.138 0.565 5.161 1.00 93.25 115 ASP A N 1
ATOM 832 C CA . ASP A 1 115 ? -14.854 1.104 5.628 1.00 93.25 115 ASP A CA 1
ATOM 833 C C . ASP A 1 115 ? -13.709 0.724 4.699 1.00 93.25 115 ASP A C 1
ATOM 835 O O . ASP A 1 115 ? -12.881 1.562 4.356 1.00 93.25 115 ASP A O 1
ATOM 839 N N . TRP A 1 116 ? -13.692 -0.529 4.244 1.00 94.19 116 TRP A N 1
ATOM 840 C CA . TRP A 1 116 ? -12.722 -0.995 3.258 1.00 94.19 116 TRP A CA 1
ATOM 841 C C . TRP A 1 116 ? -12.854 -0.252 1.931 1.00 94.19 116 TRP A C 1
ATOM 843 O O . TRP A 1 116 ? -11.848 0.195 1.383 1.00 94.19 116 TRP A O 1
ATOM 853 N N . THR A 1 117 ? -14.079 -0.082 1.433 1.00 96.19 117 THR A N 1
ATOM 854 C CA . THR A 1 117 ? -14.336 0.658 0.193 1.00 96.19 117 THR A CA 1
ATOM 855 C C . THR A 1 117 ? -13.925 2.122 0.325 1.00 96.19 117 THR A C 1
ATOM 857 O O . THR A 1 117 ? -13.278 2.651 -0.575 1.00 96.19 117 THR A O 1
ATOM 860 N N . ALA A 1 118 ? -14.249 2.772 1.448 1.00 96.94 118 ALA A N 1
ATOM 861 C CA . ALA A 1 118 ? -13.861 4.156 1.709 1.00 96.94 118 ALA A CA 1
ATOM 862 C C . ALA A 1 118 ? -12.336 4.317 1.801 1.00 96.94 118 ALA A C 1
ATOM 864 O O . ALA A 1 118 ? -11.784 5.235 1.196 1.00 96.94 118 ALA A O 1
ATOM 865 N N . ALA A 1 119 ? -11.650 3.403 2.491 1.00 97.38 119 ALA A N 1
ATOM 866 C CA . ALA A 1 119 ? -10.197 3.426 2.600 1.00 97.38 119 ALA A CA 1
ATOM 867 C C . ALA A 1 119 ? -9.527 3.219 1.237 1.00 97.38 119 ALA A C 1
ATOM 869 O O . ALA A 1 119 ? -8.683 4.022 0.848 1.00 97.38 119 ALA A O 1
ATOM 870 N N . LEU A 1 120 ? -9.934 2.194 0.478 1.00 96.56 120 LEU A N 1
ATOM 871 C CA . LEU A 1 120 ? -9.409 1.946 -0.869 1.00 96.56 120 LEU A CA 1
ATOM 872 C C . LEU A 1 120 ? -9.640 3.142 -1.792 1.00 96.56 120 LEU A C 1
ATOM 874 O O . LEU A 1 120 ? -8.729 3.543 -2.513 1.00 96.56 120 LEU A O 1
ATOM 878 N N . ARG A 1 121 ? -10.832 3.747 -1.732 1.00 97.38 121 ARG A N 1
ATOM 879 C CA . ARG A 1 121 ? -11.141 4.954 -2.496 1.00 97.38 121 ARG A CA 1
ATOM 880 C C . ARG A 1 121 ? -10.195 6.099 -2.138 1.00 97.38 121 ARG A C 1
ATOM 882 O O . ARG A 1 121 ? -9.620 6.692 -3.043 1.00 97.38 121 ARG A O 1
ATOM 889 N N . ALA A 1 122 ? -9.977 6.350 -0.847 1.00 98.31 122 ALA A N 1
ATOM 890 C CA . ALA A 1 122 ? -9.045 7.375 -0.383 1.00 98.31 122 ALA A CA 1
ATOM 891 C C . ALA A 1 122 ? -7.605 7.117 -0.864 1.00 98.31 122 ALA A C 1
ATOM 893 O O . ALA A 1 122 ? -6.915 8.051 -1.264 1.00 98.31 122 ALA A O 1
ATOM 894 N N . GLY A 1 123 ? -7.163 5.857 -0.871 1.00 97.56 123 GLY A N 1
ATOM 895 C CA . GLY A 1 123 ? -5.854 5.469 -1.398 1.00 97.56 123 GLY A CA 1
ATOM 896 C C . GLY A 1 123 ? -5.706 5.736 -2.900 1.00 97.56 123 GLY A C 1
ATOM 897 O O . GLY A 1 123 ? -4.729 6.351 -3.327 1.00 97.56 123 GLY A O 1
ATOM 898 N N . VAL A 1 124 ? -6.699 5.336 -3.700 1.00 96.31 124 VAL A N 1
ATOM 899 C CA . VAL A 1 124 ? -6.733 5.583 -5.154 1.00 96.31 124 VAL A CA 1
ATOM 900 C C . VAL A 1 124 ? -6.773 7.080 -5.462 1.00 96.31 124 VAL A C 1
ATOM 902 O O . VAL A 1 124 ? -6.021 7.551 -6.316 1.00 96.31 124 VAL A O 1
ATOM 905 N N . ASP A 1 125 ? -7.607 7.836 -4.747 1.00 96.44 125 ASP A N 1
ATOM 906 C CA . ASP A 1 125 ? -7.701 9.287 -4.911 1.00 96.44 125 ASP A CA 1
ATOM 907 C C . ASP A 1 125 ? -6.361 9.964 -4.558 1.00 96.44 125 ASP A C 1
ATOM 909 O O . ASP A 1 125 ? -5.944 10.886 -5.259 1.00 96.44 125 ASP A O 1
ATOM 913 N N . ALA A 1 126 ? -5.628 9.468 -3.552 1.00 96.81 126 ALA A N 1
ATOM 914 C CA . ALA A 1 126 ? -4.288 9.960 -3.229 1.00 96.81 126 ALA A CA 1
ATOM 915 C C . ALA A 1 126 ? -3.277 9.685 -4.357 1.00 96.81 126 ALA A C 1
ATOM 917 O O . ALA A 1 126 ? -2.562 10.599 -4.769 1.00 96.81 126 ALA A O 1
ATOM 918 N N . ILE A 1 127 ? -3.242 8.466 -4.908 1.00 95.50 127 ILE A N 1
ATOM 919 C CA . ILE A 1 127 ? -2.373 8.145 -6.056 1.00 95.50 127 ILE A CA 1
ATOM 920 C C . ILE A 1 127 ? -2.702 9.057 -7.244 1.00 95.50 127 ILE A C 1
ATOM 922 O O . ILE A 1 127 ? -1.796 9.601 -7.874 1.00 95.50 127 ILE A O 1
ATOM 926 N N . SER A 1 128 ? -3.989 9.247 -7.541 1.00 94.00 128 SER A N 1
ATOM 927 C CA . SER A 1 128 ? -4.438 10.097 -8.646 1.00 94.00 128 SER A CA 1
ATOM 928 C C . SER A 1 128 ? -4.037 11.559 -8.443 1.00 94.00 128 SER A C 1
ATOM 930 O O . SER A 1 128 ? -3.460 12.163 -9.348 1.00 94.00 128 SER A O 1
ATOM 932 N N . TYR A 1 129 ? -4.273 12.109 -7.250 1.00 93.75 129 TYR A N 1
ATOM 933 C CA . TYR A 1 129 ? -3.975 13.504 -6.932 1.00 93.75 129 TYR A CA 1
ATOM 934 C C . TYR A 1 129 ? -2.474 13.806 -6.993 1.00 93.75 129 TYR A C 1
ATOM 936 O O . TYR A 1 129 ? -2.062 14.742 -7.675 1.00 93.75 129 TYR A O 1
ATOM 944 N N . TYR A 1 130 ? -1.646 13.003 -6.318 1.00 91.81 130 TYR A N 1
ATOM 945 C CA . TYR A 1 130 ? -0.205 13.262 -6.234 1.00 91.81 130 TYR A CA 1
ATOM 946 C C . TYR A 1 130 ? 0.567 12.788 -7.467 1.00 91.81 130 TYR A C 1
ATOM 948 O O . TYR A 1 130 ? 1.570 13.396 -7.832 1.00 91.81 130 TYR A O 1
ATOM 956 N N . GLY A 1 131 ? 0.107 11.725 -8.128 1.00 88.12 131 GLY A N 1
ATOM 957 C CA . GLY A 1 131 ? 0.713 11.227 -9.363 1.00 88.12 131 GLY A CA 1
ATOM 958 C C . GLY A 1 131 ? 0.270 11.978 -10.620 1.00 88.12 131 GLY A C 1
ATOM 959 O O . GLY A 1 131 ? 0.823 11.735 -11.689 1.00 88.12 131 GLY A O 1
ATOM 960 N N . GLY A 1 132 ? -0.753 12.840 -10.534 1.00 86.88 132 GLY A N 1
ATOM 961 C CA . GLY A 1 132 ? -1.354 13.524 -11.688 1.00 86.88 132 GLY A CA 1
ATOM 962 C C . GLY A 1 132 ? -2.026 12.580 -12.698 1.00 86.88 132 GLY A C 1
ATOM 963 O O . GLY A 1 132 ? -2.370 12.987 -13.811 1.00 86.88 132 GLY A O 1
ATOM 964 N N . GLY A 1 133 ? -2.181 11.304 -12.333 1.00 80.81 133 GLY A N 1
ATOM 965 C CA . GLY A 1 133 ? -2.699 10.239 -13.182 1.00 80.81 133 GLY A CA 1
ATOM 966 C C . GLY A 1 133 ? -4.208 10.057 -13.044 1.00 80.81 133 GLY A C 1
ATOM 967 O O . GLY A 1 133 ? -4.813 10.390 -12.028 1.00 80.81 133 GLY A O 1
ATOM 968 N N . ARG A 1 134 ? -4.824 9.475 -14.072 1.00 81.38 134 ARG A N 1
ATOM 969 C CA . ARG A 1 134 ? -6.215 9.000 -14.069 1.00 81.38 134 ARG A CA 1
ATOM 970 C C . ARG A 1 134 ? -6.301 7.704 -14.867 1.00 81.38 134 ARG A C 1
ATOM 972 O O . ARG A 1 134 ? -5.393 7.441 -15.654 1.00 81.38 134 ARG A O 1
ATOM 979 N N . ALA A 1 135 ? -7.398 6.968 -14.719 1.00 83.38 135 ALA A N 1
ATOM 980 C CA . ALA A 1 135 ? -7.649 5.779 -15.528 1.00 83.38 135 ALA A CA 1
ATOM 981 C C . ALA A 1 135 ? -7.533 6.071 -17.047 1.00 83.38 135 ALA A C 1
ATOM 983 O O . ALA A 1 135 ? -7.863 7.165 -17.521 1.00 83.38 135 ALA A O 1
ATOM 984 N N . GLY A 1 136 ? -7.059 5.089 -17.807 1.00 83.00 136 GLY A N 1
ATOM 985 C CA . GLY A 1 136 ? -6.673 5.152 -19.212 1.00 83.00 136 GLY A CA 1
ATOM 986 C C . GLY A 1 136 ? -5.247 5.655 -19.480 1.00 83.00 136 GLY A C 1
ATOM 987 O O . GLY A 1 136 ? -4.970 6.061 -20.611 1.00 83.00 136 GLY A O 1
ATOM 988 N N . LYS A 1 137 ? -4.350 5.695 -18.483 1.00 83.19 137 LYS A N 1
ATOM 989 C CA . LYS A 1 137 ? -2.995 6.282 -18.630 1.00 83.19 137 LYS A CA 1
ATOM 990 C C . LYS A 1 137 ? -1.841 5.279 -18.587 1.00 83.19 137 LYS A C 1
ATOM 992 O O . LYS A 1 137 ? -0.691 5.703 -18.631 1.00 83.19 137 LYS A O 1
ATOM 997 N N . ARG A 1 138 ? -2.147 3.983 -18.604 1.00 83.50 138 ARG A N 1
ATOM 998 C CA . ARG A 1 138 ? -1.214 2.853 -18.476 1.00 83.50 138 ARG A CA 1
ATOM 999 C C . ARG A 1 138 ? -0.417 2.920 -17.174 1.00 83.50 138 ARG A C 1
ATOM 1001 O O . ARG A 1 138 ? 0.804 2.810 -17.186 1.00 83.50 138 ARG A O 1
ATOM 1008 N N . THR A 1 139 ? -1.110 3.147 -16.061 1.00 86.00 139 THR A N 1
ATOM 1009 C CA . THR A 1 139 ? -0.510 3.199 -14.718 1.00 86.00 139 THR A CA 1
ATOM 1010 C C . THR A 1 139 ? -1.220 2.238 -13.770 1.00 86.00 139 THR A C 1
ATOM 1012 O O . THR A 1 139 ? -2.221 1.632 -14.127 1.00 86.00 139 THR A O 1
ATOM 1015 N N . MET A 1 140 ? -0.742 2.133 -12.526 1.00 86.25 140 MET A N 1
ATOM 1016 C CA . MET A 1 140 ? -1.384 1.331 -11.471 1.00 86.25 140 MET A CA 1
ATOM 1017 C C . MET A 1 140 ? -2.834 1.739 -11.132 1.00 86.25 140 MET A C 1
ATOM 1019 O O . MET A 1 140 ? -3.463 1.089 -10.305 1.00 86.25 140 MET A O 1
ATOM 1023 N N . LEU A 1 141 ? -3.331 2.848 -11.696 1.00 87.6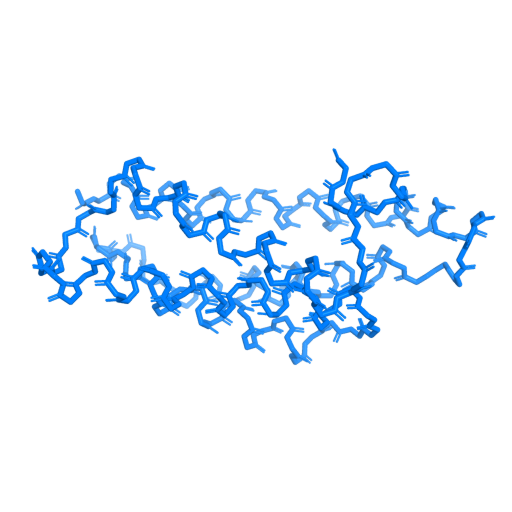2 141 LEU A N 1
ATOM 1024 C CA . LEU A 1 141 ? -4.715 3.304 -11.544 1.00 87.62 141 LEU A CA 1
ATOM 1025 C C . LEU A 1 141 ? -5.695 2.615 -12.508 1.00 87.62 141 LEU A C 1
ATOM 1027 O O . LEU A 1 141 ? -6.901 2.771 -12.314 1.00 87.62 141 LEU A O 1
ATOM 1031 N N . ASP A 1 142 ? -5.194 1.943 -13.549 1.00 84.62 142 ASP A N 1
ATOM 1032 C CA . ASP A 1 142 ? -5.999 1.222 -14.548 1.00 84.62 142 ASP A CA 1
ATOM 1033 C C . ASP A 1 142 ? -6.378 -0.186 -14.083 1.00 84.62 142 ASP A C 1
ATOM 1035 O O . ASP A 1 142 ? -7.542 -0.577 -14.333 1.00 84.62 142 ASP A O 1
#

Radius of gyration: 15.65 Å; Cα contacts (8 Å, |Δi|>4): 168; chains: 1; bounding box: 33×28×42 Å

Sequence (142 aa):
GQRAGRKILTAIAAVCHRLVAMEPELTQYDAICGDGDCGMVMKKGAAYTLQDLKTYSQDNTTIDLSSLFTRLATGLSASMGGTSGVLLELCFRAMALSFASAAAVRGVRDATLVDWTAALRAGVDAISYYGGGRAGKRTMLD

Mean predicted aligned error: 4.43 Å

Nearest PDB structures (foldseek):
  3cr3-assembly1_A  TM=9.337E-01  e=9.777E-04  unclassified
  3pnl-assembly1_B  TM=9.221E-01  e=1.190E-03  Escherichia coli K-12

Secondary structure (DSSP, 8-state):
--HHHHHHHHHHHHHHHHHHHHHHHHHHHHHHHS-S-HHHHHHHHHHHHHHHHTTS-TT-S---HHHHHHHHHHHHHHH--HHHHHHHHHHHHHHHHHHHHHHHHH-S-PPPHHHHHHHHHHHHHHHHHHH---TTSSSTT-

InterPro domains:
  IPR004007 DhaL domain [PF02734] (33-142)
  IPR004007 DhaL domain [PS51480] (6-142)
  IPR004007 DhaL domain [SM01120] (32-142)
  IPR036117 DhaL domain superfamily [G3DSA:1.25.40.340] (4-142)
  IPR036117 DhaL domain superfamily [SSF101473] (7-142)
  IPR050861 Dihydroxyacetone Kinase (DAK) [PTHR28629] (4-142)